Protein AF-A0A1I5TRC2-F1 (afdb_monomer)

InterPro domains:
  IPR001853 DSBA-like thioredoxin domain [PF01323] (20-86)
  IPR036249 Thioredoxin-like superfamily [SSF52833] (2-87)

Organism: NCBI:txid441119

pLDDT: mean 93.33, std 5.97, range [59.0, 98.19]

Solvent-accessible surface area (backbone atoms only — not comparable to full-atom values): 5807 Å² total; per-residue (Å²): 98,37,66,60,45,49,63,72,44,33,79,69,30,49,37,96,83,52,69,39,67,71,50,51,52,51,50,25,36,77,44,68,46,61,59,70,62,45,62,53,46,76,68,31,70,68,53,50,49,51,55,53,48,54,52,52,51,40,55,74,73,64,61,87,62,85,89,76,57,64,59,97,82,43,72,58,78,70,83,51,71,68,50,49,53,49,53,50,53,51,53,55,57,62,75,73,110

Mean predicted aligned error: 4.47 Å

Radius of gyration: 17.57 Å; Cα contacts (8 Å, |Δi|>4): 58; chains: 1; bounding box: 35×29×44 Å

Structure (mmCIF, N/CA/C/O backbone):
data_AF-A0A1I5TRC2-F1
#
_entry.id   AF-A0A1I5TRC2-F1
#
loop_
_atom_site.group_PDB
_atom_site.id
_atom_site.type_symbol
_atom_site.label_atom_id
_atom_site.label_alt_id
_atom_site.label_comp_id
_atom_site.label_asym_id
_atom_site.label_entity_id
_atom_site.label_seq_id
_atom_site.pdbx_PDB_ins_code
_atom_site.Cartn_x
_atom_site.Cartn_y
_atom_site.Cartn_z
_atom_site.occupancy
_atom_site.B_iso_or_equiv
_atom_site.auth_seq_id
_atom_site.auth_comp_id
_atom_site.auth_asym_id
_atom_site.auth_atom_id
_atom_site.pdbx_PDB_model_num
ATOM 1 N N . PRO A 1 1 ? 10.055 -10.727 1.361 1.00 92.31 1 PRO A N 1
ATOM 2 C CA . PRO A 1 1 ? 11.355 -10.017 1.218 1.00 92.31 1 PRO A CA 1
ATOM 3 C C . PRO A 1 1 ? 11.232 -8.741 0.373 1.00 92.31 1 PRO A C 1
ATOM 5 O O . PRO A 1 1 ? 11.646 -7.688 0.836 1.00 92.31 1 PRO A O 1
ATOM 8 N N . VAL A 1 2 ? 10.627 -8.821 -0.820 1.00 96.81 2 VAL A N 1
ATOM 9 C CA . VAL A 1 2 ? 10.476 -7.676 -1.743 1.00 96.81 2 VAL A CA 1
ATOM 10 C C . VAL A 1 2 ? 9.678 -6.519 -1.133 1.00 96.81 2 VAL A C 1
ATOM 12 O O . VAL A 1 2 ? 10.172 -5.397 -1.115 1.00 96.81 2 VAL A O 1
ATOM 15 N N . LEU A 1 3 ? 8.490 -6.787 -0.575 1.00 95.69 3 LEU A N 1
ATOM 16 C CA . LEU A 1 3 ? 7.657 -5.752 0.056 1.00 95.69 3 LEU A CA 1
ATOM 17 C C . LEU A 1 3 ? 8.400 -5.023 1.186 1.00 95.69 3 LEU A C 1
ATOM 19 O O . LEU A 1 3 ? 8.471 -3.800 1.185 1.00 95.69 3 LEU A O 1
ATOM 23 N N . GLU A 1 4 ? 9.012 -5.774 2.101 1.00 97.12 4 GLU A N 1
ATOM 24 C CA . GLU A 1 4 ? 9.801 -5.216 3.207 1.00 97.12 4 GLU A CA 1
ATOM 25 C C . GLU A 1 4 ? 10.965 -4.349 2.713 1.00 97.12 4 GLU A C 1
ATOM 27 O O . GLU A 1 4 ? 11.231 -3.285 3.265 1.00 97.12 4 GLU A O 1
ATOM 32 N N . ALA A 1 5 ? 11.652 -4.771 1.646 1.00 97.38 5 ALA A N 1
ATOM 33 C CA . ALA A 1 5 ? 12.723 -3.982 1.049 1.00 97.38 5 ALA A CA 1
ATOM 34 C C . ALA A 1 5 ? 12.196 -2.664 0.465 1.00 97.38 5 ALA A C 1
ATOM 36 O O . ALA A 1 5 ? 12.797 -1.620 0.705 1.00 97.38 5 ALA A O 1
ATOM 37 N N . LEU A 1 6 ? 11.057 -2.695 -0.232 1.00 95.50 6 LEU A N 1
ATOM 38 C CA . LEU A 1 6 ? 10.420 -1.492 -0.767 1.00 95.50 6 LEU A CA 1
ATOM 39 C C . LEU A 1 6 ? 9.964 -0.544 0.346 1.00 95.50 6 LEU A C 1
ATOM 41 O O . LEU A 1 6 ? 10.238 0.648 0.260 1.00 95.50 6 LEU A O 1
ATOM 45 N N . LEU A 1 7 ? 9.330 -1.038 1.410 1.00 94.19 7 LEU A N 1
ATOM 46 C CA . LEU A 1 7 ? 8.905 -0.191 2.531 1.00 94.19 7 LEU A CA 1
ATOM 47 C C . LEU A 1 7 ? 10.101 0.422 3.267 1.00 94.19 7 LEU A C 1
ATOM 49 O O . LEU A 1 7 ? 10.115 1.619 3.547 1.00 94.19 7 LEU A O 1
ATOM 53 N N . ARG A 1 8 ? 11.147 -0.370 3.514 1.00 96.06 8 ARG A N 1
ATOM 54 C CA . ARG A 1 8 ? 12.384 0.093 4.157 1.00 96.06 8 ARG A CA 1
ATOM 55 C C . ARG A 1 8 ? 13.106 1.170 3.342 1.00 96.06 8 ARG A C 1
ATOM 57 O O . ARG A 1 8 ? 13.677 2.090 3.916 1.00 96.06 8 ARG A O 1
ATOM 64 N N . GLU A 1 9 ? 13.085 1.062 2.016 1.00 95.31 9 GLU A N 1
ATOM 65 C CA . GLU A 1 9 ? 13.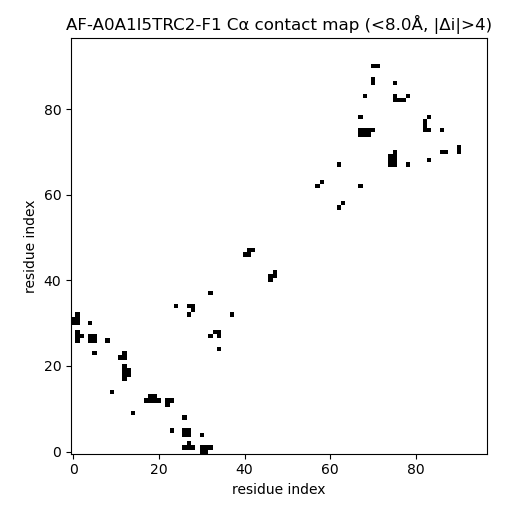731 2.008 1.096 1.00 95.31 9 GLU A CA 1
ATOM 66 C C . GLU A 1 9 ? 12.770 3.108 0.602 1.00 95.31 9 GLU A C 1
ATOM 68 O O . GLU A 1 9 ? 13.145 3.911 -0.255 1.00 95.31 9 GLU A O 1
ATOM 73 N N . GLN A 1 10 ? 11.545 3.188 1.142 1.00 93.19 10 GLN A N 1
ATOM 74 C CA . GLN A 1 10 ? 10.540 4.195 0.776 1.00 93.19 10 GLN A CA 1
ATOM 75 C C . GLN A 1 10 ? 11.065 5.640 0.818 1.00 93.19 10 GLN A C 1
ATOM 77 O O . GLN A 1 10 ? 10.765 6.385 -0.118 1.00 93.19 10 GLN A O 1
ATOM 82 N N . PRO A 1 11 ? 11.916 6.051 1.784 1.00 91.94 11 PRO A N 1
ATOM 83 C CA . PRO A 1 11 ? 12.508 7.389 1.774 1.00 91.94 11 PRO A CA 1
ATOM 84 C C . PRO A 1 11 ? 13.352 7.715 0.534 1.00 91.94 11 PRO A C 1
ATOM 86 O O . PRO A 1 11 ? 13.616 8.888 0.288 1.00 91.94 11 PRO A O 1
ATOM 89 N N . ARG A 1 12 ? 13.802 6.710 -0.230 1.00 91.12 12 ARG A N 1
ATOM 90 C CA . ARG A 1 12 ? 14.582 6.905 -1.461 1.00 91.12 12 ARG A CA 1
ATOM 91 C C . ARG A 1 12 ? 13.703 6.951 -2.697 1.00 91.12 12 ARG A C 1
ATOM 93 O O . ARG A 1 12 ? 13.846 7.872 -3.484 1.00 91.12 12 ARG A O 1
ATOM 100 N N . TRP A 1 13 ? 12.820 5.971 -2.884 1.00 93.00 13 TRP A N 1
ATOM 101 C CA . TRP A 1 13 ? 12.061 5.862 -4.134 1.00 93.00 13 TRP A CA 1
ATOM 102 C C . TRP A 1 13 ? 10.729 6.616 -4.120 1.00 93.00 13 TRP A C 1
ATOM 104 O O . TRP A 1 13 ? 10.204 6.886 -5.192 1.00 93.00 13 TRP A O 1
ATOM 114 N N . ALA A 1 14 ? 10.174 6.961 -2.953 1.00 90.06 14 ALA A N 1
ATOM 115 C CA . ALA A 1 14 ? 8.908 7.696 -2.818 1.00 90.06 14 ALA A CA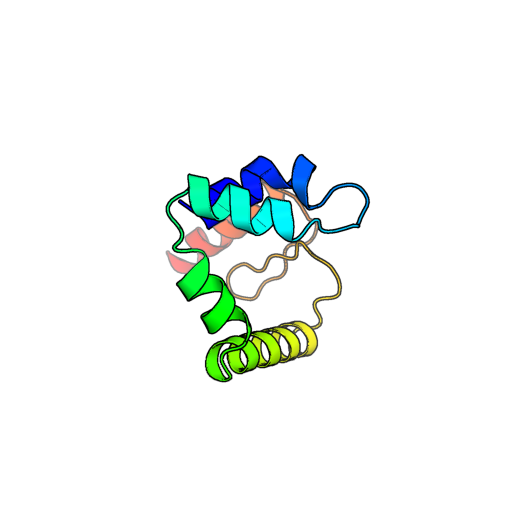 1
ATOM 116 C C . ALA A 1 14 ? 9.102 9.140 -2.314 1.00 90.06 14 ALA A C 1
ATOM 118 O O . ALA A 1 14 ? 8.164 9.771 -1.818 1.00 90.06 14 ALA A O 1
ATOM 119 N N . ALA A 1 15 ? 10.329 9.661 -2.386 1.00 84.81 15 ALA A N 1
ATOM 120 C CA . ALA A 1 15 ? 10.669 10.967 -1.845 1.00 84.81 15 ALA A CA 1
ATOM 121 C C . ALA A 1 15 ? 9.894 12.096 -2.551 1.00 84.81 15 ALA A C 1
ATOM 123 O O . ALA A 1 15 ? 9.698 12.082 -3.764 1.00 84.81 15 ALA A O 1
ATOM 124 N N . HIS A 1 16 ? 9.481 13.111 -1.786 1.00 78.12 16 HIS A N 1
ATOM 125 C CA . HIS A 1 16 ? 8.901 14.358 -2.309 1.00 78.12 16 HIS A CA 1
ATOM 126 C C . HIS A 1 16 ? 7.671 14.188 -3.230 1.00 78.12 16 HIS A C 1
ATOM 128 O O . HIS A 1 16 ? 7.380 15.070 -4.035 1.00 78.12 16 HIS A O 1
ATOM 134 N N . GLY A 1 17 ? 6.941 13.071 -3.120 1.00 70.69 17 GLY A N 1
ATOM 135 C CA . GLY A 1 17 ? 5.751 12.797 -3.936 1.00 70.69 17 GLY A CA 1
ATOM 136 C C . GLY A 1 17 ? 6.046 12.406 -5.389 1.00 70.69 17 GLY A C 1
ATOM 137 O O . GLY A 1 17 ? 5.113 12.292 -6.181 1.00 70.69 17 GLY A O 1
ATOM 138 N N . ALA A 1 18 ? 7.314 12.183 -5.744 1.00 77.56 18 ALA A N 1
ATOM 139 C CA . ALA A 1 18 ? 7.727 11.729 -7.065 1.00 77.56 18 ALA A CA 1
ATOM 140 C C . ALA A 1 18 ? 8.276 10.303 -6.959 1.00 77.56 18 ALA A C 1
ATOM 142 O O . ALA A 1 18 ? 9.417 10.093 -6.559 1.00 77.56 18 ALA A O 1
ATOM 143 N N . ALA A 1 19 ? 7.447 9.314 -7.294 1.00 81.19 19 ALA A N 1
ATOM 144 C CA . ALA A 1 19 ? 7.881 7.924 -7.289 1.00 81.19 19 ALA A CA 1
ATOM 145 C C . ALA A 1 19 ? 8.915 7.670 -8.402 1.00 81.19 19 ALA A C 1
ATOM 147 O O . ALA A 1 19 ? 8.630 7.865 -9.585 1.00 81.19 19 ALA A O 1
ATOM 148 N N . GLU A 1 20 ? 10.097 7.185 -8.031 1.00 87.31 20 GLU A N 1
ATOM 149 C CA . GLU A 1 20 ? 11.159 6.802 -8.962 1.00 87.31 20 GLU A CA 1
ATOM 150 C C . GLU A 1 20 ? 11.033 5.318 -9.330 1.00 87.31 20 GLU A C 1
ATOM 152 O O . GLU A 1 20 ? 11.564 4.432 -8.656 1.00 87.31 20 GLU A O 1
ATOM 157 N N . ALA A 1 21 ? 10.317 5.034 -10.422 1.00 82.06 21 ALA A N 1
ATOM 158 C CA . ALA A 1 21 ? 10.018 3.667 -10.860 1.00 82.06 21 ALA A CA 1
ATOM 159 C C . ALA A 1 21 ? 11.271 2.789 -11.069 1.00 82.06 21 ALA A C 1
ATOM 161 O O . ALA A 1 21 ? 11.242 1.589 -10.785 1.00 82.06 21 ALA A O 1
ATOM 162 N N . ASP A 1 22 ? 12.382 3.379 -11.517 1.00 86.50 22 ASP A N 1
ATOM 163 C CA . ASP A 1 22 ? 13.638 2.651 -11.726 1.00 86.50 22 ASP A CA 1
ATOM 164 C C . ASP A 1 22 ? 14.287 2.215 -10.402 1.00 86.50 22 ASP A C 1
ATOM 166 O O . ASP A 1 22 ? 14.860 1.122 -10.323 1.00 86.50 22 ASP A O 1
ATOM 170 N N . LEU A 1 23 ? 14.139 3.008 -9.332 1.00 92.94 23 LEU A N 1
ATOM 171 C CA . LEU A 1 23 ? 14.589 2.613 -7.997 1.00 92.94 23 LEU 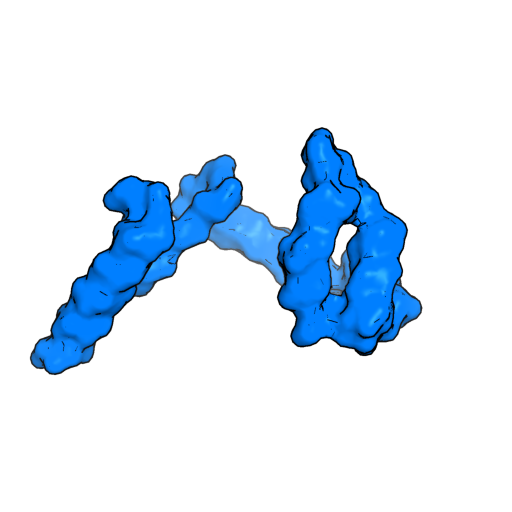A CA 1
ATOM 172 C C . LEU A 1 23 ? 13.741 1.465 -7.448 1.00 92.94 23 LEU A C 1
ATOM 174 O O . LEU A 1 23 ? 14.304 0.522 -6.897 1.00 92.94 23 LEU A O 1
ATOM 178 N N . ILE A 1 24 ? 12.419 1.495 -7.651 1.00 93.62 24 ILE A N 1
ATOM 179 C CA . ILE A 1 24 ? 11.504 0.429 -7.203 1.00 93.62 24 ILE A CA 1
ATOM 180 C C . ILE A 1 24 ? 11.941 -0.929 -7.761 1.00 93.62 24 ILE A C 1
ATOM 182 O O . ILE A 1 24 ? 12.103 -1.886 -7.003 1.00 93.62 24 ILE A O 1
ATOM 186 N N . LEU A 1 25 ? 12.170 -1.019 -9.075 1.00 93.56 25 LEU A N 1
ATOM 187 C CA . LEU A 1 25 ? 12.578 -2.276 -9.710 1.00 93.56 25 LEU A CA 1
ATOM 188 C C . LEU A 1 25 ? 13.973 -2.726 -9.274 1.00 93.56 25 LEU A C 1
ATOM 190 O O . LEU A 1 25 ? 14.182 -3.920 -9.074 1.00 93.56 25 LEU A O 1
ATOM 194 N N . SER A 1 26 ? 14.902 -1.790 -9.077 1.00 95.12 26 SER A N 1
ATOM 195 C CA . SER A 1 26 ? 16.256 -2.103 -8.609 1.00 95.12 26 SER A CA 1
ATOM 196 C C . SER A 1 26 ? 16.244 -2.668 -7.183 1.00 95.12 26 SER A C 1
ATOM 198 O O . SER A 1 26 ? 16.804 -3.733 -6.936 1.00 95.12 26 SER A O 1
ATOM 200 N N . ILE A 1 27 ? 15.522 -2.020 -6.262 1.00 96.69 27 ILE A N 1
ATOM 201 C CA . ILE A 1 27 ? 15.349 -2.480 -4.874 1.00 96.69 27 ILE A CA 1
ATOM 202 C C . ILE A 1 27 ? 14.653 -3.845 -4.840 1.00 96.69 27 ILE A C 1
ATOM 204 O O . ILE A 1 27 ? 15.033 -4.735 -4.077 1.00 9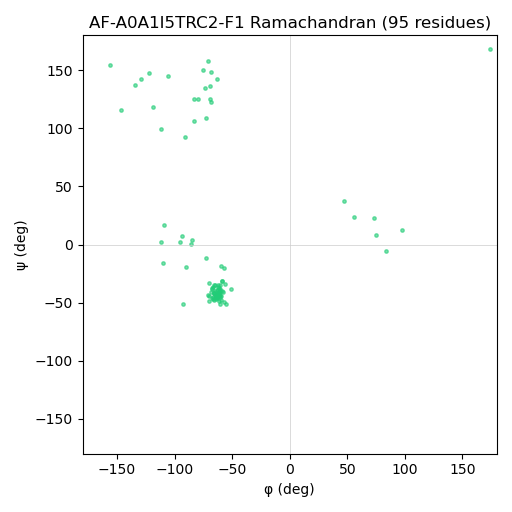6.69 27 ILE A O 1
ATOM 208 N N . ALA A 1 28 ? 13.631 -4.032 -5.677 1.00 96.12 28 ALA A N 1
ATOM 209 C CA . ALA A 1 28 ? 12.921 -5.297 -5.756 1.00 96.12 28 ALA A CA 1
ATOM 210 C C . ALA A 1 28 ? 13.822 -6.433 -6.273 1.00 96.12 28 ALA A C 1
ATOM 212 O O . ALA A 1 28 ? 13.764 -7.540 -5.736 1.00 96.12 28 ALA A O 1
ATOM 213 N N . ALA A 1 29 ? 14.680 -6.156 -7.260 1.00 96.62 29 ALA A N 1
ATOM 214 C CA . ALA A 1 29 ? 15.653 -7.110 -7.788 1.00 96.62 29 ALA A CA 1
ATOM 215 C C . ALA A 1 29 ? 16.680 -7.534 -6.729 1.00 96.62 29 ALA A C 1
ATOM 217 O O . ALA A 1 29 ? 16.926 -8.726 -6.555 1.00 96.62 29 ALA A O 1
ATOM 218 N N . GLU A 1 30 ? 17.226 -6.578 -5.969 1.00 96.94 30 GLU A N 1
ATOM 219 C CA . GLU A 1 30 ? 18.132 -6.849 -4.841 1.00 96.94 30 GLU A CA 1
ATOM 220 C C . GLU A 1 30 ? 17.472 -7.734 -3.770 1.00 96.94 30 GLU A C 1
ATOM 222 O O . GLU A 1 30 ? 18.134 -8.549 -3.127 1.00 96.94 30 GLU A O 1
ATOM 227 N N . ALA A 1 31 ? 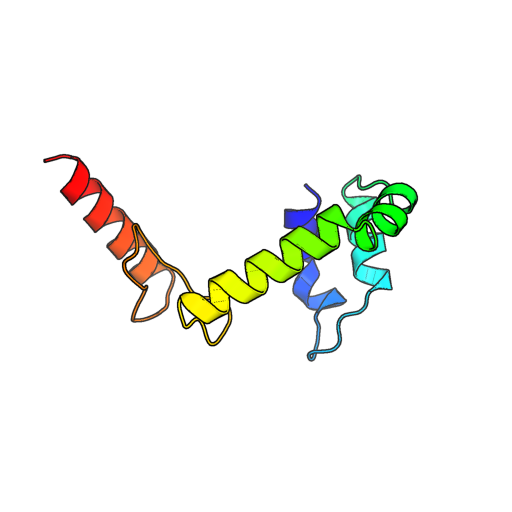16.151 -7.621 -3.614 1.00 97.38 31 ALA A N 1
ATOM 228 C CA . ALA A 1 31 ? 15.348 -8.456 -2.727 1.00 97.38 31 ALA A CA 1
ATOM 229 C C . ALA A 1 31 ? 14.903 -9.801 -3.347 1.00 97.38 31 ALA A C 1
ATOM 231 O O . ALA A 1 31 ? 14.166 -10.552 -2.697 1.00 97.38 31 ALA A O 1
ATOM 232 N N . GLY A 1 32 ? 15.345 -10.113 -4.571 1.00 97.00 32 GLY A N 1
ATOM 233 C CA . GLY A 1 32 ? 15.135 -11.390 -5.256 1.00 97.00 32 GLY A CA 1
ATOM 234 C C . GLY A 1 32 ? 13.968 -11.436 -6.247 1.00 97.00 32 GLY A C 1
ATOM 235 O O . GLY A 1 32 ? 13.581 -12.531 -6.652 1.00 97.00 32 GLY A O 1
ATOM 236 N N . LEU A 1 33 ? 13.378 -10.295 -6.626 1.00 97.25 33 LEU A N 1
ATOM 237 C CA . LEU A 1 33 ? 12.339 -10.251 -7.661 1.00 97.25 33 LEU A CA 1
ATOM 238 C C . LEU A 1 33 ? 12.942 -10.457 -9.061 1.00 97.25 33 LEU A C 1
ATOM 240 O O . LEU A 1 33 ? 13.920 -9.805 -9.423 1.00 97.25 33 LEU A O 1
ATOM 244 N N . ASP A 1 34 ? 12.311 -11.297 -9.883 1.00 97.56 34 ASP A N 1
ATOM 245 C CA . ASP A 1 34 ? 12.590 -11.353 -11.322 1.00 97.56 34 ASP A CA 1
ATOM 246 C C . ASP A 1 34 ? 12.002 -10.109 -12.006 1.00 97.56 34 ASP A C 1
ATOM 248 O O . ASP A 1 34 ? 10.784 -9.952 -12.118 1.00 97.56 34 ASP A O 1
ATOM 252 N N . VAL A 1 35 ? 12.881 -9.209 -12.451 1.00 94.56 35 VAL A N 1
ATOM 253 C CA . VAL A 1 35 ? 12.495 -7.922 -13.046 1.00 94.56 35 VAL A CA 1
ATOM 254 C C . VAL A 1 35 ? 11.786 -8.094 -14.386 1.00 94.56 35 VAL A C 1
ATOM 256 O O . VAL A 1 35 ? 10.845 -7.353 -14.670 1.00 94.56 35 VAL A O 1
ATOM 259 N N . GLU A 1 36 ? 12.197 -9.053 -15.213 1.00 95.25 36 GLU A N 1
ATOM 260 C CA . GLU A 1 36 ? 11.588 -9.248 -16.531 1.00 95.25 36 GLU A CA 1
ATOM 261 C C . GLU A 1 36 ? 10.175 -9.815 -16.385 1.00 95.25 36 GLU A C 1
ATOM 263 O O . GLU A 1 36 ? 9.226 -9.297 -16.986 1.00 95.25 36 GLU A O 1
ATOM 268 N N . ALA A 1 37 ? 10.004 -10.802 -15.500 1.00 96.00 37 ALA A N 1
ATOM 269 C CA . ALA A 1 37 ? 8.683 -11.313 -15.148 1.00 96.00 37 ALA A CA 1
ATOM 270 C C . ALA A 1 37 ? 7.801 -10.215 -14.531 1.00 96.00 37 ALA A C 1
ATOM 272 O O . ALA A 1 37 ? 6.645 -10.056 -14.933 1.00 96.00 37 ALA A O 1
ATOM 273 N N . ALA A 1 38 ? 8.349 -9.402 -13.623 1.00 93.88 38 ALA A N 1
ATOM 274 C CA . ALA A 1 38 ? 7.622 -8.302 -12.997 1.00 93.88 38 ALA A CA 1
ATOM 275 C C . ALA A 1 38 ? 7.138 -7.271 -14.027 1.00 93.88 38 ALA A C 1
ATOM 277 O O . ALA A 1 38 ? 5.971 -6.885 -14.009 1.00 93.88 38 ALA A O 1
ATOM 278 N N . ARG A 1 39 ? 7.982 -6.868 -14.986 1.00 92.75 39 ARG A N 1
ATOM 279 C CA . ARG A 1 39 ? 7.592 -5.931 -16.056 1.00 92.75 39 ARG A CA 1
ATOM 280 C C . ARG A 1 39 ? 6.452 -6.469 -16.920 1.00 92.75 39 ARG A C 1
ATOM 282 O O . ARG A 1 39 ? 5.630 -5.684 -17.397 1.00 92.75 39 ARG A O 1
ATOM 289 N N . ALA A 1 40 ? 6.403 -7.779 -17.159 1.00 95.44 40 ALA A N 1
ATOM 290 C CA . ALA A 1 40 ? 5.285 -8.407 -17.856 1.00 95.44 40 ALA A CA 1
ATOM 291 C C . ALA A 1 40 ? 4.012 -8.395 -16.991 1.00 95.44 40 ALA A C 1
ATOM 293 O O . ALA A 1 40 ? 2.963 -7.946 -17.452 1.00 95.44 40 ALA A O 1
ATOM 294 N N . GLN A 1 41 ? 4.127 -8.811 -15.727 1.00 95.69 41 GLN A N 1
ATOM 295 C CA . GLN A 1 41 ? 3.012 -8.915 -14.780 1.00 95.69 41 GLN A CA 1
ATOM 296 C C . GLN A 1 41 ? 2.390 -7.562 -14.423 1.00 95.69 41 GLN A C 1
ATOM 298 O O . GLN A 1 41 ? 1.174 -7.469 -14.325 1.00 95.69 41 GLN A O 1
ATOM 303 N N . MET A 1 42 ? 3.176 -6.486 -14.333 1.00 92.19 42 MET A N 1
ATOM 304 C CA . MET A 1 42 ? 2.669 -5.126 -14.083 1.00 92.19 42 MET A CA 1
ATOM 305 C C . MET A 1 42 ? 1.631 -4.652 -15.114 1.00 92.19 42 MET A C 1
ATOM 307 O O . MET A 1 42 ? 0.891 -3.710 -14.851 1.00 92.19 42 MET A O 1
ATOM 311 N N . ARG A 1 43 ? 1.594 -5.267 -16.302 1.00 94.06 43 ARG A N 1
ATOM 312 C CA . ARG A 1 43 ? 0.640 -4.956 -17.378 1.00 94.06 43 ARG A CA 1
ATOM 313 C C . ARG A 1 43 ? -0.354 -6.086 -17.632 1.00 94.06 43 ARG A C 1
ATOM 315 O O . ARG A 1 43 ? -1.148 -5.992 -18.566 1.00 94.06 43 ARG A O 1
ATOM 322 N N . ALA A 1 44 ? -0.278 -7.166 -16.862 1.00 97.88 44 ALA A N 1
ATOM 323 C CA . ALA A 1 44 ? -1.134 -8.315 -17.063 1.00 97.88 44 ALA A CA 1
ATOM 324 C C . ALA A 1 44 ? -2.588 -7.956 -16.682 1.00 97.88 44 ALA A C 1
ATOM 326 O O . ALA A 1 44 ? -2.804 -7.266 -15.680 1.00 97.88 44 ALA A O 1
ATOM 327 N N . PRO A 1 45 ? -3.594 -8.363 -17.483 1.00 98.00 45 PRO A N 1
ATOM 328 C CA . PRO A 1 45 ? -4.986 -7.971 -17.250 1.00 98.00 45 PRO A CA 1
ATOM 329 C C . PRO A 1 45 ? -5.540 -8.387 -15.885 1.00 98.00 45 PRO A C 1
ATOM 331 O O . PRO A 1 45 ? -6.387 -7.692 -15.337 1.00 98.00 45 PRO A O 1
ATOM 334 N N . ASP A 1 46 ? -5.068 -9.505 -15.341 1.00 97.56 46 ASP A N 1
ATOM 335 C CA . ASP A 1 46 ? -5.423 -10.003 -14.013 1.00 97.56 46 ASP A CA 1
ATOM 336 C C . ASP A 1 46 ? -4.879 -9.099 -12.899 1.00 97.56 46 ASP A C 1
ATOM 338 O O . ASP A 1 46 ? -5.633 -8.710 -12.011 1.00 97.56 46 ASP A O 1
ATOM 342 N N . VAL A 1 47 ? -3.613 -8.681 -12.985 1.00 97.44 47 VAL A N 1
ATOM 343 C CA . VAL A 1 47 ? -3.002 -7.736 -12.036 1.00 97.44 47 VAL A CA 1
ATOM 344 C C . VAL A 1 47 ? -3.704 -6.379 -12.090 1.00 97.44 47 VAL A C 1
ATOM 346 O O . VAL A 1 47 ? -4.063 -5.826 -11.053 1.00 97.44 47 VAL A O 1
ATOM 349 N N . VAL A 1 48 ? -3.959 -5.856 -13.292 1.00 97.25 48 VAL A N 1
ATOM 350 C CA . VAL A 1 48 ? -4.712 -4.602 -13.468 1.00 97.25 48 VAL A CA 1
ATOM 351 C C . VAL A 1 48 ? -6.143 -4.742 -12.940 1.00 97.25 48 VAL A C 1
ATOM 353 O O . VAL A 1 48 ? -6.663 -3.819 -12.317 1.00 97.25 48 VAL A O 1
ATOM 356 N N . GLY A 1 49 ? -6.775 -5.898 -13.155 1.00 98.19 49 GLY A N 1
ATOM 357 C CA . GLY A 1 49 ? -8.104 -6.207 -12.634 1.00 98.19 49 GLY A CA 1
ATOM 358 C C . GLY A 1 49 ? -8.168 -6.158 -11.108 1.00 98.19 49 GLY A C 1
ATOM 359 O O . GLY A 1 49 ? -9.087 -5.545 -10.572 1.00 98.19 49 GLY A O 1
ATOM 360 N N . ILE A 1 50 ? -7.172 -6.728 -10.421 1.00 98.00 50 ILE A N 1
ATOM 361 C CA . ILE A 1 50 ? -7.059 -6.670 -8.954 1.00 98.00 50 ILE A CA 1
ATOM 362 C C . ILE A 1 50 ? -6.930 -5.217 -8.482 1.00 98.00 50 ILE A C 1
ATOM 364 O O . ILE A 1 50 ? -7.699 -4.793 -7.628 1.00 98.00 50 ILE A O 1
ATOM 368 N N . LEU A 1 51 ? -6.043 -4.420 -9.090 1.00 96.69 51 LEU A N 1
ATOM 369 C CA . LEU A 1 51 ? -5.854 -3.013 -8.702 1.00 96.69 51 LEU A CA 1
ATOM 370 C C . LEU A 1 51 ? -7.128 -2.169 -8.867 1.00 96.69 51 LEU A C 1
ATOM 372 O O . LEU A 1 51 ? -7.417 -1.312 -8.033 1.00 96.69 51 LEU A O 1
ATOM 376 N N . ASN A 1 52 ? -7.897 -2.410 -9.932 1.00 97.25 52 ASN A N 1
ATOM 377 C CA . ASN A 1 52 ? -9.172 -1.725 -10.148 1.00 97.25 52 ASN A CA 1
ATOM 378 C C . ASN A 1 52 ? -10.222 -2.128 -9.103 1.00 97.25 52 ASN A C 1
ATOM 380 O O . ASN A 1 52 ? -10.996 -1.281 -8.658 1.00 97.25 52 ASN A O 1
ATOM 384 N N . GLN A 1 53 ? -10.254 -3.406 -8.713 1.00 98.12 53 GLN A N 1
ATOM 385 C CA . GLN A 1 53 ? -11.156 -3.875 -7.664 1.00 98.12 53 GLN A CA 1
ATOM 386 C C . GLN A 1 53 ? -10.778 -3.272 -6.308 1.00 98.12 53 GLN A C 1
ATOM 388 O O . GLN A 1 53 ? -11.645 -2.712 -5.645 1.00 98.12 53 GLN A O 1
ATOM 393 N N . ASP A 1 54 ? -9.493 -3.285 -5.948 1.00 96.25 54 ASP A N 1
ATOM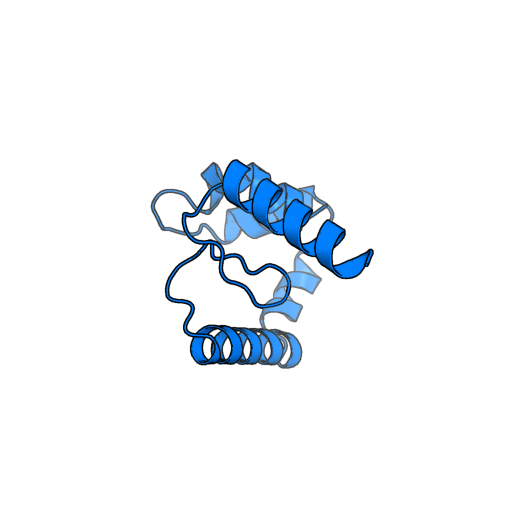 394 C CA . ASP A 1 54 ? -9.002 -2.694 -4.701 1.00 96.25 54 ASP A CA 1
ATOM 395 C C . ASP A 1 54 ? -9.352 -1.198 -4.617 1.00 96.25 54 ASP A C 1
ATOM 397 O O . ASP A 1 54 ? -9.791 -0.724 -3.569 1.00 96.25 54 ASP A O 1
ATOM 401 N N . GLN A 1 55 ? -9.222 -0.452 -5.726 1.00 94.75 55 GLN A N 1
ATOM 402 C CA . GLN A 1 55 ? -9.655 0.949 -5.807 1.00 94.75 55 GLN A CA 1
ATOM 403 C C . GLN A 1 55 ? -11.161 1.100 -5.542 1.00 94.75 55 GLN A C 1
ATOM 405 O O . GLN A 1 55 ? -11.563 1.940 -4.736 1.00 94.75 55 GLN A O 1
ATOM 410 N N . SER A 1 56 ? -11.992 0.279 -6.188 1.00 96.38 56 SER A N 1
ATOM 411 C CA . SER A 1 56 ? -13.442 0.303 -5.972 1.00 96.38 56 SER A CA 1
ATOM 412 C C . SER A 1 56 ? -13.808 -0.026 -4.524 1.00 96.38 56 SER A C 1
ATOM 414 O O . SER A 1 56 ? -14.741 0.565 -3.978 1.00 96.38 56 SER A O 1
ATOM 416 N N . ASP A 1 57 ? -13.093 -0.957 -3.896 1.00 94.38 57 ASP A N 1
ATOM 417 C CA . ASP A 1 57 ? -13.372 -1.391 -2.532 1.00 94.38 57 ASP A CA 1
ATOM 418 C C . ASP A 1 57 ? -13.031 -0.288 -1.523 1.00 94.38 57 ASP A C 1
ATOM 420 O O . ASP A 1 57 ? -13.855 0.015 -0.656 1.00 94.38 57 ASP A O 1
ATOM 424 N N . VAL A 1 58 ? -11.875 0.382 -1.661 1.00 93.94 58 VAL A N 1
ATOM 425 C CA . VAL A 1 58 ? -11.502 1.503 -0.773 1.00 93.94 58 VAL A CA 1
ATOM 426 C C . VAL A 1 58 ? -12.438 2.706 -0.921 1.00 93.94 58 VAL A C 1
ATOM 428 O O . VAL A 1 58 ? -12.751 3.365 0.075 1.00 93.94 58 VAL A O 1
ATOM 431 N N . GLU A 1 59 ? -12.935 2.968 -2.132 1.00 93.19 59 GLU A N 1
ATOM 432 C CA . GLU A 1 59 ? -13.950 3.996 -2.381 1.00 93.19 59 GLU A CA 1
ATOM 433 C C . GLU A 1 59 ? -15.290 3.629 -1.733 1.00 93.19 59 GLU A C 1
ATOM 435 O O . GLU A 1 59 ? -15.897 4.464 -1.057 1.00 93.19 59 GLU A O 1
ATOM 440 N N . ALA A 1 60 ? -15.726 2.374 -1.875 1.00 93.62 60 ALA A N 1
ATOM 441 C CA . ALA A 1 60 ? -16.975 1.881 -1.299 1.00 93.62 60 ALA A CA 1
ATOM 442 C C . ALA A 1 60 ? -16.983 1.945 0.237 1.00 93.62 60 ALA A C 1
ATOM 444 O O . ALA A 1 60 ? -18.021 2.248 0.829 1.00 93.62 60 ALA A O 1
ATOM 445 N N . VAL A 1 61 ? -15.834 1.717 0.886 1.00 90.94 61 VAL A N 1
ATOM 446 C CA . VAL A 1 61 ? -15.693 1.857 2.348 1.00 90.94 61 VAL A CA 1
ATOM 447 C C . VAL A 1 61 ? -15.384 3.291 2.805 1.00 90.94 61 VAL A C 1
ATOM 449 O O . VAL A 1 61 ? -15.262 3.546 4.002 1.00 90.94 61 VAL A O 1
ATOM 452 N N . GLY A 1 62 ? -15.288 4.251 1.879 1.00 91.12 62 GLY A N 1
ATOM 453 C CA . GLY A 1 62 ? -15.126 5.672 2.188 1.00 91.12 62 GLY A CA 1
ATOM 454 C C . GLY A 1 62 ? -13.737 6.072 2.695 1.00 91.12 62 GLY A C 1
ATOM 455 O O . GLY A 1 62 ? -13.612 7.105 3.361 1.00 91.12 62 GLY A O 1
ATOM 456 N N . VAL A 1 63 ? -12.694 5.294 2.389 1.00 92.56 63 VAL A N 1
ATOM 457 C CA . VAL A 1 63 ? -11.302 5.631 2.728 1.00 92.56 63 VAL A CA 1
ATOM 458 C C . VAL A 1 63 ? -10.845 6.816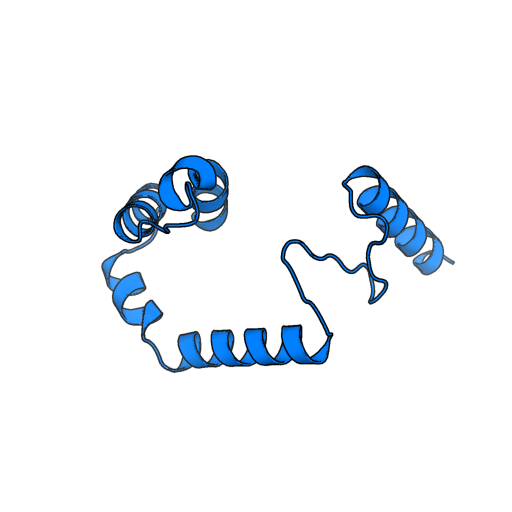 1.875 1.00 92.56 63 VAL A C 1
ATOM 460 O O . VAL A 1 63 ? -10.927 6.789 0.652 1.00 92.56 63 VAL A O 1
ATOM 463 N N . ARG A 1 64 ? -10.356 7.881 2.523 1.00 89.50 64 ARG A N 1
ATOM 464 C CA . ARG A 1 64 ? -9.968 9.140 1.847 1.00 89.50 64 ARG A CA 1
ATOM 465 C C . ARG A 1 64 ? -8.468 9.400 1.811 1.00 89.50 64 ARG A C 1
ATOM 467 O O . ARG A 1 64 ? -8.022 10.285 1.089 1.00 89.50 64 ARG A O 1
ATOM 474 N N . GLN A 1 65 ? -7.704 8.687 2.631 1.00 88.44 65 GLN A N 1
ATOM 475 C CA . GLN A 1 65 ? -6.265 8.874 2.765 1.00 88.44 65 GLN A CA 1
ATOM 476 C C . GLN A 1 65 ? -5.604 7.605 3.291 1.00 88.44 65 GLN A C 1
ATOM 478 O O . GLN A 1 65 ? -6.220 6.799 3.990 1.00 88.44 65 GLN A O 1
ATOM 483 N N . THR A 1 66 ? -4.327 7.454 2.977 1.00 88.44 66 THR A N 1
ATOM 484 C CA . THR A 1 66 ? -3.472 6.409 3.534 1.00 88.44 66 THR A CA 1
ATOM 485 C C . THR A 1 66 ? -2.505 7.016 4.555 1.00 88.44 66 THR A C 1
ATOM 487 O O . THR A 1 66 ? -1.996 8.108 4.297 1.00 88.44 66 THR A O 1
ATOM 490 N N . PRO A 1 67 ? -2.162 6.311 5.645 1.00 91.31 67 PRO A N 1
ATOM 491 C CA . PRO A 1 67 ? -2.731 5.032 6.079 1.00 91.31 67 PRO A CA 1
ATOM 492 C C . PRO A 1 67 ? -4.135 5.179 6.705 1.00 91.31 67 PRO A C 1
ATOM 494 O O . PRO A 1 67 ? -4.439 6.189 7.328 1.00 91.31 67 PRO A O 1
ATOM 497 N N . THR A 1 68 ? -4.970 4.144 6.568 1.00 92.75 68 THR A N 1
ATOM 498 C CA . THR A 1 68 ? -6.237 3.961 7.304 1.00 92.75 68 THR A CA 1
ATOM 499 C C . THR A 1 68 ? -6.284 2.517 7.805 1.00 92.75 68 THR A C 1
ATOM 501 O O . THR A 1 68 ? -5.927 1.609 7.057 1.00 92.75 68 THR A O 1
ATOM 504 N N . PHE A 1 69 ? -6.709 2.297 9.051 1.00 94.62 69 PHE A N 1
ATOM 505 C CA . PHE A 1 69 ? -6.813 0.964 9.652 1.00 94.62 69 PHE A CA 1
ATOM 506 C C . PHE A 1 69 ? -8.237 0.682 10.115 1.00 94.62 69 PHE A C 1
ATOM 508 O O . PHE A 1 69 ? -8.940 1.573 10.594 1.00 94.62 69 PHE A O 1
ATOM 515 N N . PHE A 1 70 ? -8.605 -0.592 10.024 1.00 94.00 70 PHE A N 1
ATOM 516 C CA . PHE A 1 70 ? -9.801 -1.153 10.629 1.00 94.00 70 PHE A CA 1
ATOM 517 C C . PHE A 1 70 ? -9.408 -2.394 11.427 1.00 94.00 70 PHE A C 1
ATOM 519 O O . PHE A 1 70 ? -8.573 -3.179 10.975 1.00 94.00 70 PHE A O 1
ATOM 526 N N . VAL A 1 71 ? -10.037 -2.603 12.578 1.00 96.19 71 VAL A N 1
ATOM 527 C CA . VAL A 1 71 ? -9.956 -3.863 13.325 1.00 96.19 71 VAL A CA 1
ATOM 528 C C . VAL A 1 71 ? -11.368 -4.423 13.404 1.00 96.19 71 VAL A C 1
ATOM 530 O O . VAL A 1 71 ? -12.265 -3.740 13.882 1.00 96.19 71 VAL A O 1
ATOM 533 N N . ASN A 1 72 ? -11.589 -5.610 12.830 1.00 95.19 72 ASN A N 1
ATOM 534 C CA . ASN A 1 72 ? -12.912 -6.245 12.715 1.00 95.19 72 ASN A CA 1
ATOM 535 C C . ASN A 1 72 ? -14.026 -5.305 12.195 1.00 95.19 72 ASN A C 1
ATOM 537 O O . ASN A 1 72 ? -15.170 -5.356 12.637 1.00 95.19 72 ASN A O 1
ATOM 541 N N . GLY A 1 73 ? -13.696 -4.420 11.248 1.00 92.75 73 GLY A N 1
ATOM 542 C CA . GLY A 1 73 ? -14.635 -3.445 10.677 1.00 92.75 73 GLY A CA 1
ATOM 543 C C . GLY A 1 73 ? -14.811 -2.155 11.488 1.00 92.75 73 GLY A C 1
ATOM 544 O O . GLY A 1 73 ? -15.449 -1.227 10.995 1.00 92.75 73 GLY A O 1
ATOM 545 N N . ARG A 1 74 ? -14.217 -2.042 12.685 1.00 93.31 74 ARG A N 1
ATOM 546 C CA . ARG A 1 74 ? -14.175 -0.791 13.459 1.00 93.31 74 ARG A CA 1
ATOM 547 C C . ARG A 1 74 ? -13.016 0.093 12.972 1.00 93.31 74 ARG A C 1
ATOM 549 O O . ARG A 1 74 ? -11.886 -0.397 12.937 1.00 93.31 74 ARG A O 1
ATOM 556 N N . PRO A 1 75 ? -13.257 1.358 12.577 1.00 93.50 75 PRO A N 1
ATOM 557 C CA . PRO A 1 75 ? -12.190 2.263 12.156 1.00 93.50 75 PRO A CA 1
ATOM 558 C C . PRO A 1 75 ? -11.297 2.652 13.339 1.00 93.50 75 PRO A C 1
ATOM 560 O O . PRO A 1 75 ? -11.768 2.766 14.471 1.00 93.50 75 PRO A O 1
ATOM 563 N N . LEU A 1 76 ? -10.016 2.891 13.064 1.00 95.69 76 LEU A N 1
ATOM 564 C CA . LEU A 1 76 ? -9.072 3.422 14.044 1.00 95.69 76 LEU A CA 1
ATOM 565 C C . LEU A 1 76 ? -9.172 4.955 14.123 1.00 95.69 76 LEU A C 1
ATOM 567 O O . LEU A 1 76 ? -8.701 5.649 13.220 1.00 95.69 76 LEU A O 1
ATOM 571 N N . ASP A 1 77 ? -9.763 5.471 15.200 1.00 91.06 77 ASP A N 1
ATOM 572 C CA . ASP A 1 77 ? -9.896 6.907 15.473 1.00 91.06 77 ASP A CA 1
ATOM 573 C C . ASP A 1 77 ? -9.827 7.165 16.997 1.00 91.06 77 ASP A C 1
ATOM 575 O O . ASP A 1 77 ? -10.701 6.675 17.721 1.00 91.06 77 ASP A O 1
ATOM 579 N N . PRO A 1 78 ? -8.810 7.885 17.519 1.00 93.56 78 PRO A N 1
ATOM 580 C CA . PRO A 1 78 ? -7.734 8.556 16.786 1.00 93.56 78 PRO A CA 1
ATOM 581 C C . PRO A 1 78 ? -6.722 7.590 16.154 1.00 93.56 78 PRO A C 1
ATOM 583 O O . PRO A 1 78 ? -6.577 6.439 16.559 1.00 93.56 78 PRO A O 1
ATOM 586 N N . PHE A 1 79 ? -6.013 8.068 15.128 1.00 92.75 79 PHE A N 1
ATOM 587 C CA . PHE A 1 79 ? -4.975 7.291 14.451 1.00 92.75 79 PHE A CA 1
ATOM 588 C C . PHE A 1 79 ? -3.660 7.297 15.243 1.00 92.75 79 PHE A C 1
ATOM 590 O O . PHE A 1 79 ? -3.085 8.360 15.481 1.00 92.75 79 PHE A O 1
ATOM 597 N N . GLY A 1 80 ? -3.134 6.109 15.543 1.00 95.38 80 GLY A N 1
ATOM 598 C CA . GLY A 1 80 ? -1.796 5.928 16.102 1.00 95.38 80 GLY A CA 1
ATOM 599 C C . GLY A 1 80 ? -1.504 4.475 1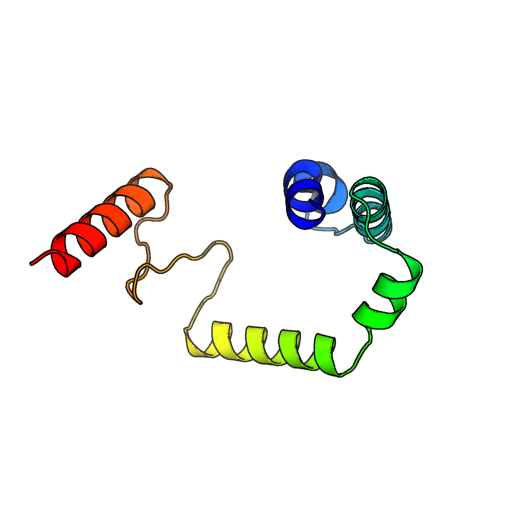6.482 1.00 95.38 80 GLY A C 1
ATOM 600 O O . GLY A 1 80 ? -2.378 3.608 16.458 1.00 95.38 80 GLY A O 1
ATOM 601 N N . GLU A 1 81 ? -0.233 4.175 16.763 1.00 96.38 81 GLU A N 1
ATOM 602 C CA . GLU A 1 81 ? 0.191 2.811 17.107 1.00 96.38 81 GLU A CA 1
ATOM 603 C C . GLU A 1 81 ? -0.417 2.345 18.437 1.00 96.38 81 GLU A C 1
ATOM 605 O O . GLU A 1 81 ? -0.845 1.195 18.547 1.00 96.38 81 GLU A O 1
ATOM 610 N N . ALA A 1 82 ? -0.450 3.220 19.447 1.00 97.88 82 ALA A N 1
ATOM 611 C CA . ALA A 1 82 ? -0.988 2.888 20.763 1.00 97.88 82 ALA A CA 1
ATOM 612 C C . ALA A 1 82 ? -2.487 2.580 20.667 1.00 97.88 82 ALA A C 1
ATOM 614 O O . ALA A 1 82 ? -2.937 1.539 21.140 1.00 97.88 82 ALA A O 1
ATOM 615 N N . GLU A 1 83 ? -3.220 3.418 19.943 1.00 97.81 83 GLU A N 1
ATOM 616 C CA . GLU A 1 83 ? -4.645 3.286 19.667 1.00 97.81 83 GLU A CA 1
ATOM 617 C C . GLU A 1 83 ? -4.939 1.991 18.900 1.00 97.81 83 GLU A C 1
ATOM 619 O O . GLU A 1 83 ? -5.887 1.273 19.220 1.00 97.81 83 GLU A O 1
ATOM 624 N N . LEU A 1 84 ? -4.094 1.635 17.922 1.00 97.94 84 LEU A N 1
ATOM 625 C CA . LEU A 1 84 ? -4.232 0.376 17.192 1.00 97.94 84 LEU A CA 1
ATOM 626 C C . LEU A 1 84 ? -4.042 -0.826 18.122 1.00 97.94 84 LEU A C 1
ATOM 628 O O . LEU A 1 84 ? -4.816 -1.782 18.062 1.00 97.94 84 LEU A O 1
ATOM 632 N N . ARG A 1 85 ? -3.028 -0.789 18.995 1.00 97.94 85 ARG A N 1
ATOM 633 C CA . ARG A 1 85 ? -2.777 -1.858 19.975 1.00 97.94 85 ARG A CA 1
ATOM 634 C C . ARG A 1 85 ? -3.939 -2.006 20.954 1.00 97.94 85 ARG A C 1
ATOM 636 O O . ARG A 1 85 ? -4.330 -3.134 21.247 1.00 97.94 85 ARG A O 1
ATOM 643 N N . GLU A 1 86 ? -4.492 -0.896 21.431 1.00 97.94 86 GLU A N 1
ATOM 644 C CA . GLU A 1 86 ? -5.648 -0.883 22.331 1.00 97.94 86 GLU A CA 1
ATOM 645 C C . GLU A 1 86 ? -6.900 -1.451 21.657 1.00 97.94 86 GLU A C 1
ATOM 647 O O . GLU A 1 86 ? -7.552 -2.331 22.224 1.00 97.94 86 GLU A O 1
ATOM 652 N N . LEU A 1 87 ? -7.197 -1.025 20.425 1.00 97.75 87 LEU A N 1
ATOM 653 C CA . LEU A 1 87 ? -8.353 -1.513 19.675 1.00 97.75 87 LEU A CA 1
ATOM 654 C C . LEU A 1 87 ? -8.253 -3.022 19.396 1.00 97.75 87 LEU A C 1
ATOM 656 O O . LEU A 1 87 ? -9.228 -3.747 19.590 1.00 97.75 87 LEU A O 1
ATOM 660 N N . VAL A 1 88 ? -7.071 -3.520 19.017 1.00 97.75 88 VAL A N 1
ATOM 661 C CA . VAL A 1 88 ? -6.832 -4.965 18.851 1.00 97.75 88 VAL A CA 1
ATOM 662 C C . VAL A 1 88 ? -7.017 -5.716 20.170 1.00 97.75 88 VAL A C 1
ATOM 664 O O . VAL A 1 88 ? -7.675 -6.756 20.191 1.00 97.75 88 VAL A O 1
ATOM 667 N N . ALA A 1 89 ? -6.469 -5.210 21.279 1.00 97.62 89 ALA A N 1
ATOM 668 C CA . ALA A 1 89 ? -6.613 -5.858 22.581 1.00 97.62 89 ALA A CA 1
ATOM 669 C C . ALA A 1 89 ? -8.085 -5.959 23.020 1.00 97.62 89 ALA A C 1
ATOM 671 O O . ALA A 1 89 ? -8.498 -6.998 23.540 1.00 97.62 89 ALA A O 1
ATOM 672 N N . ALA A 1 90 ? -8.882 -4.917 22.767 1.00 96.50 90 ALA A N 1
ATOM 673 C CA . ALA A 1 90 ? -10.313 -4.912 23.058 1.00 96.50 90 ALA A CA 1
ATOM 674 C C . ALA A 1 90 ? -11.079 -5.972 22.244 1.00 96.50 90 ALA A C 1
ATOM 676 O O . A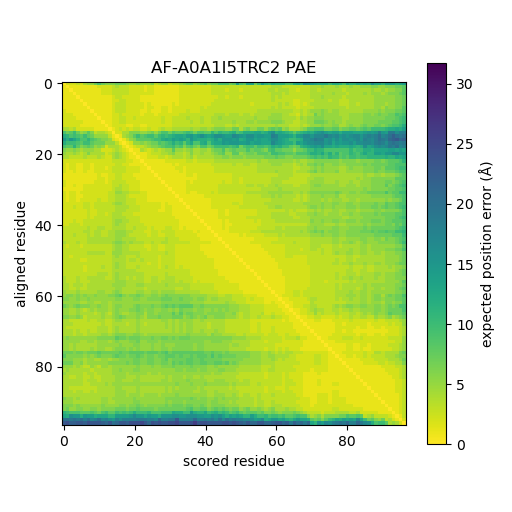LA A 1 90 ? -11.866 -6.728 22.807 1.00 96.50 90 ALA A O 1
ATOM 677 N N . GLU A 1 91 ? -10.806 -6.079 20.942 1.00 96.75 91 GLU A N 1
ATOM 678 C CA . GLU A 1 91 ? -11.425 -7.065 20.037 1.00 96.75 91 GLU A CA 1
ATOM 679 C C . GLU A 1 91 ? -11.102 -8.517 20.408 1.00 96.75 91 GLU A C 1
ATOM 681 O O . GLU A 1 91 ? -11.959 -9.404 20.346 1.00 96.75 91 GLU A O 1
ATOM 686 N N . VAL A 1 92 ? -9.859 -8.770 20.830 1.00 96.94 92 VAL A N 1
ATOM 687 C CA . VAL A 1 92 ? -9.432 -10.094 21.303 1.00 96.94 92 VAL A CA 1
ATOM 688 C C . VAL A 1 92 ? -10.150 -10.471 22.600 1.00 96.94 92 VAL A C 1
ATOM 690 O O . VAL A 1 92 ? -10.582 -11.617 22.748 1.00 96.94 92 VAL A O 1
ATOM 693 N N . ALA A 1 93 ? -10.300 -9.526 23.533 1.00 96.31 93 ALA A N 1
ATOM 694 C CA . ALA A 1 93 ? -11.016 -9.761 24.785 1.00 96.31 93 ALA A CA 1
ATOM 695 C C . ALA A 1 93 ? -12.514 -10.030 24.549 1.00 96.31 93 ALA A C 1
ATOM 697 O O . ALA A 1 93 ? -13.071 -10.949 25.150 1.00 96.31 93 ALA A O 1
ATOM 698 N N . GLU A 1 94 ? -13.139 -9.279 23.638 1.00 94.50 94 GLU A N 1
ATOM 699 C CA . GLU A 1 94 ? -14.541 -9.448 23.235 1.00 94.50 94 GLU A CA 1
ATOM 700 C C . GLU A 1 94 ? -14.794 -10.830 22.612 1.00 94.50 94 GLU A C 1
ATOM 702 O O . GLU A 1 94 ? -15.743 -11.510 22.985 1.00 94.50 94 GLU A O 1
ATOM 707 N N . SER A 1 95 ? -13.893 -11.297 21.743 1.00 89.69 95 SER A N 1
ATOM 708 C CA . SER A 1 95 ? -14.007 -12.604 21.071 1.00 89.69 95 SER A CA 1
ATOM 709 C C . SER A 1 95 ? -13.734 -13.811 21.981 1.00 89.69 95 SER A C 1
ATOM 711 O O . SER A 1 95 ? -13.954 -14.951 21.574 1.00 89.69 95 SER A O 1
ATOM 713 N N . SER A 1 96 ? -13.199 -13.582 23.186 1.00 83.75 96 SER A N 1
ATOM 714 C CA . SER A 1 96 ? -12.847 -14.635 24.153 1.00 83.75 96 SER A CA 1
ATOM 715 C C . SER A 1 96 ? -13.943 -14.894 25.198 1.00 83.75 96 SER A C 1
ATOM 717 O O . SER A 1 96 ? -13.734 -15.704 26.105 1.00 83.75 96 SER A O 1
ATOM 719 N N . THR A 1 97 ? -15.077 -14.196 25.089 1.00 59.00 97 THR A N 1
ATOM 720 C CA . THR A 1 97 ? -16.254 -14.314 25.966 1.00 59.00 97 THR A CA 1
ATOM 721 C C . THR A 1 97 ? -17.386 -15.031 25.241 1.00 59.00 97 THR A C 1
ATOM 723 O O . THR A 1 97 ? -18.047 -15.873 25.890 1.00 59.00 97 THR A O 1
#

Sequence (97 aa):
PVLEALLREQPRWAAHGAAEADLILSIAAEAGLDVEAARAQMRAPDVVGILNQDQSDVEAVGVRQTPTFFVNGRPLDPFGEAELRELVAAEVAESST

Secondary structure (DSSP, 8-state):
-HHHHHHHTHHHHSGGG---HHHHHHHHHHTT--HHHHHHHTT-HHHHHHHHHHHHHHHHTT--SSS--EETTEE-SS-SHHHHHHHHHHHHHHHT-

Nearest PDB structures (foldseek):
  3h93-assembly1_A  TM=7.009E-01  e=1.234E-01  Pseudomonas aeruginosa PAO1
  2b3s-assembly1_A  TM=6.104E-01  e=2.051E-01  Escherichia coli K-12
  1bq7-assembly1_E  TM=6.590E-01  e=4.394E-01  Escherichia coli
  6piq-assembly2_B  TM=6.466E-01  e=4.394E-01  Escherichia coli K-12
  5vyo-assembly4_D  TM=6.986E-01  e=1.468E+00  Burkholderia pseudomallei K96243

Foldseek 3Di:
DLVVQCVVCCCPQCPPNHGNVVVSLVSSVVVPDDSVVVVVLVPDPVNVVVVVVVVVVCVVLPPDDPPWDDDVNHTQPPDDDVSVVVVNVVVVVVVVD